Protein AF-A0A9C7UK16-F1 (afdb_monomer)

Radius of gyration: 17.43 Å; Cα contacts (8 Å, |Δi|>4): 175; chains: 1; bounding box: 33×44×42 Å

pLDDT: mean 80.02, std 16.11, range [35.72, 97.06]

Nearest PDB structures (foldseek):
  4hr7-assembly1_A  TM=9.871E-01  e=4.084E-11  Escherichia coli K-12
  4hr7-assembly1_C  TM=9.875E-01  e=5.172E-11  Escherichia coli K-12
  4hr7-assembly1_F  TM=9.877E-01  e=6.550E-11  Escherichia coli K-12
  3jzf-assembly1_A  TM=9.836E-01  e=5.821E-11  Escherichia coli K-12
  2gps-assembly2_B  TM=9.879E-01  e=9.902E-11  Escherichia coli

Solvent-accessible surface area (backbone atoms only — not comparable to full-atom values): 6518 Å² total; per-residue (Å²): 131,84,84,82,76,76,93,69,57,79,91,71,67,74,90,76,58,29,76,46,78,43,81,42,60,41,45,41,93,86,77,68,44,75,53,62,44,41,27,64,40,63,44,83,53,73,61,93,50,44,45,70,53,61,90,67,49,62,66,40,62,50,61,85,87,57,78,44,70,50,30,37,46,34,21,42,29,79,40,61,67,55,14,49,54,49,40,61,64,40,47,73,52,42,48,64,41,52,86,59,100,69,74,81,68,129

Mean predicted aligned error: 8.2 Å

Structure (mmCIF, N/CA/C/O backbone):
data_AF-A0A9C7UK16-F1
#
_entry.id   AF-A0A9C7UK16-F1
#
loop_
_atom_site.group_PDB
_atom_site.id
_atom_site.type_symbol
_atom_site.label_atom_id
_atom_site.label_alt_id
_atom_site.label_comp_id
_atom_site.label_asym_id
_atom_site.label_entity_id
_atom_site.label_seq_id
_atom_site.pdbx_PDB_ins_code
_atom_site.Cartn_x
_atom_site.Cartn_y
_atom_site.Cartn_z
_atom_site.occupancy
_atom_site.B_iso_or_equiv
_atom_site.auth_seq_id
_atom_site.auth_comp_id
_atom_site.auth_asym_id
_atom_site.auth_atom_id
_atom_site.pdbx_PDB_model_num
ATOM 1 N N . MET A 1 1 ? -8.246 -33.797 -13.559 1.00 61.44 1 MET A N 1
ATOM 2 C CA . MET A 1 1 ? -8.206 -32.425 -14.110 1.00 61.44 1 MET A CA 1
ATOM 3 C C . MET A 1 1 ? -6.826 -32.214 -14.715 1.00 61.44 1 MET A C 1
ATOM 5 O O . MET A 1 1 ? -5.873 -32.607 -14.050 1.00 61.44 1 MET A O 1
ATOM 9 N N . PRO A 1 2 ? -6.684 -31.707 -15.951 1.00 72.44 2 PRO A N 1
ATOM 10 C CA . PRO A 1 2 ? -5.363 -31.435 -16.512 1.00 72.44 2 PRO A CA 1
ATOM 11 C C . PRO A 1 2 ? -4.707 -30.271 -15.756 1.00 72.44 2 PRO A C 1
ATOM 13 O O . PRO A 1 2 ? -5.386 -29.316 -15.376 1.00 72.44 2 PRO A O 1
ATOM 16 N N . ALA A 1 3 ? -3.402 -30.368 -15.507 1.00 76.12 3 ALA A N 1
ATOM 17 C CA . ALA A 1 3 ? -2.640 -29.284 -14.902 1.00 76.12 3 ALA A CA 1
ATOM 18 C C . ALA A 1 3 ? -2.559 -28.107 -15.883 1.00 76.12 3 ALA A C 1
ATOM 20 O O . ALA A 1 3 ? -2.213 -28.287 -17.051 1.00 76.12 3 ALA A O 1
ATOM 21 N N . VAL A 1 4 ? -2.888 -26.906 -15.411 1.00 86.75 4 VAL A N 1
ATOM 22 C CA . VAL A 1 4 ? -2.738 -25.679 -16.198 1.00 86.75 4 VAL A CA 1
ATOM 23 C C . VAL A 1 4 ? -1.262 -25.291 -16.182 1.00 86.75 4 VAL A C 1
ATOM 25 O O . VAL A 1 4 ? -0.688 -25.081 -15.114 1.00 86.75 4 VAL A O 1
ATOM 28 N N . ALA A 1 5 ? -0.640 -25.233 -17.359 1.00 89.06 5 ALA A N 1
ATOM 29 C CA . ALA A 1 5 ? 0.743 -24.792 -17.496 1.00 89.06 5 ALA A CA 1
ATOM 30 C C . ALA A 1 5 ? 0.868 -23.280 -17.230 1.00 89.06 5 ALA A C 1
ATOM 32 O O . ALA A 1 5 ? -0.057 -22.514 -17.509 1.00 89.06 5 ALA A O 1
ATOM 33 N N . LEU A 1 6 ? 2.021 -22.848 -16.711 1.00 92.19 6 LEU A N 1
ATOM 34 C CA . LEU A 1 6 ? 2.336 -21.425 -16.568 1.00 92.19 6 LEU A CA 1
ATOM 35 C C . LEU A 1 6 ? 2.408 -20.761 -17.949 1.00 92.19 6 LEU A C 1
ATOM 37 O O . LEU A 1 6 ? 2.967 -21.326 -18.887 1.00 92.19 6 LEU A O 1
ATOM 41 N N . SER A 1 7 ? 1.854 -19.554 -18.066 1.00 93.38 7 SER A N 1
ATOM 42 C CA . SER A 1 7 ? 1.780 -18.811 -19.331 1.00 93.38 7 SER A CA 1
ATOM 43 C C . SER A 1 7 ? 3.096 -18.155 -19.757 1.00 93.38 7 SER A C 1
ATOM 45 O O . SER A 1 7 ? 3.186 -17.670 -20.881 1.00 93.38 7 SER A O 1
ATOM 47 N N . ILE A 1 8 ? 4.097 -18.124 -18.876 1.00 94.69 8 ILE A N 1
ATOM 48 C CA . ILE A 1 8 ? 5.400 -17.489 -19.098 1.00 94.69 8 ILE A CA 1
ATOM 49 C C . ILE A 1 8 ? 6.521 -18.428 -18.664 1.00 94.69 8 ILE A C 1
ATOM 51 O O . ILE A 1 8 ? 6.355 -19.215 -17.726 1.00 94.69 8 ILE A O 1
ATOM 55 N N . LYS A 1 9 ? 7.673 -18.333 -19.326 1.00 95.25 9 LYS A N 1
ATOM 56 C CA . LYS A 1 9 ? 8.894 -19.028 -18.918 1.00 95.25 9 LYS A CA 1
ATOM 57 C C . LYS A 1 9 ? 9.724 -18.142 -17.997 1.00 95.25 9 LYS A C 1
ATOM 59 O O . LYS A 1 9 ? 9.551 -16.929 -17.942 1.00 95.25 9 LYS A O 1
ATOM 64 N N . GLN A 1 10 ? 10.682 -18.750 -17.300 1.00 94.88 10 GLN A N 1
ATOM 65 C CA . GLN A 1 10 ? 11.584 -18.016 -16.410 1.00 94.88 10 GLN A CA 1
ATOM 66 C C . GLN A 1 10 ? 12.407 -16.946 -17.152 1.00 94.88 10 GLN A C 1
ATOM 68 O O . GLN A 1 10 ? 12.650 -15.878 -16.599 1.00 94.88 10 GLN A O 1
ATOM 73 N N . GLU A 1 11 ? 12.803 -17.214 -18.400 1.00 95.69 11 GLU A N 1
ATOM 74 C CA . GLU A 1 11 ? 13.534 -16.276 -19.269 1.00 95.69 11 GLU A CA 1
ATOM 75 C C . GLU A 1 11 ? 12.717 -15.029 -19.656 1.00 95.69 11 GLU A C 1
ATOM 77 O O . GLU A 1 11 ? 13.299 -13.983 -19.934 1.00 95.69 11 GLU A O 1
ATOM 82 N N . ASP A 1 12 ? 11.383 -15.106 -19.589 1.00 95.38 12 ASP A N 1
ATOM 83 C CA . ASP A 1 12 ? 10.483 -13.980 -19.868 1.00 95.38 12 ASP A CA 1
ATOM 84 C C . ASP A 1 12 ? 10.325 -13.040 -18.654 1.00 95.38 12 ASP A C 1
ATOM 86 O O . ASP A 1 12 ? 9.791 -11.932 -18.770 1.00 95.38 12 ASP A O 1
ATOM 90 N N . VAL A 1 13 ? 10.770 -13.463 -17.462 1.00 94.75 13 VAL A N 1
ATOM 91 C CA . VAL A 1 13 ? 10.613 -12.696 -16.219 1.00 94.75 13 VAL A CA 1
ATOM 92 C C . VAL A 1 13 ? 11.661 -11.585 -16.148 1.00 94.75 13 VAL A C 1
ATOM 94 O O . VAL A 1 13 ? 12.780 -11.775 -15.675 1.00 94.75 13 VAL A O 1
ATOM 97 N N . SER A 1 14 ? 11.274 -10.380 -16.567 1.00 94.94 14 SER A N 1
ATOM 98 C CA . SER A 1 14 ? 12.096 -9.175 -16.415 1.00 94.94 14 SER A CA 1
ATOM 99 C C . SER A 1 14 ? 11.706 -8.375 -15.166 1.00 94.94 14 SER A C 1
ATOM 101 O O . SER A 1 14 ? 10.568 -7.910 -15.064 1.00 94.94 14 SER A O 1
ATOM 103 N N . LEU A 1 15 ? 12.652 -8.141 -14.253 1.00 94.06 15 LEU A N 1
ATOM 104 C CA . LEU A 1 15 ? 12.472 -7.210 -13.134 1.00 94.06 15 LEU A CA 1
ATOM 105 C C . LEU A 1 15 ? 12.738 -5.779 -13.616 1.00 94.06 15 LEU A C 1
ATOM 107 O O . LEU A 1 15 ? 13.827 -5.480 -14.103 1.00 94.06 15 LEU A O 1
ATOM 111 N N . LYS A 1 16 ? 11.744 -4.894 -13.501 1.00 95.00 16 LYS A N 1
ATOM 112 C CA . LYS A 1 16 ? 11.841 -3.492 -13.934 1.00 95.00 16 LYS A CA 1
ATOM 113 C C . LYS A 1 16 ? 11.493 -2.561 -12.782 1.00 95.00 16 LYS A C 1
ATOM 115 O O . LYS A 1 16 ? 10.463 -2.755 -12.143 1.00 95.00 16 LYS A O 1
ATOM 120 N N . GLY A 1 17 ? 12.319 -1.538 -12.572 1.00 95.50 17 GLY A N 1
ATOM 121 C CA . GLY A 1 17 ? 12.118 -0.520 -11.542 1.00 95.50 17 GLY A CA 1
ATOM 122 C C . GLY A 1 17 ? 12.194 -1.059 -10.112 1.00 95.50 17 GLY A C 1
ATOM 123 O O . GLY A 1 17 ? 12.779 -2.107 -9.841 1.00 95.50 17 GLY A O 1
ATOM 124 N N . HIS A 1 18 ? 11.598 -0.314 -9.185 1.00 97.06 18 HIS A N 1
ATOM 125 C CA . HIS A 1 18 ? 11.590 -0.587 -7.755 1.00 97.06 18 HIS A CA 1
ATOM 126 C C . HIS A 1 18 ? 10.199 -0.366 -7.170 1.00 97.06 18 HIS A C 1
ATOM 128 O O . HIS A 1 18 ? 9.539 0.637 -7.454 1.00 97.06 18 HIS A O 1
ATOM 134 N N . SER A 1 19 ? 9.790 -1.291 -6.303 1.00 96.50 19 SER A N 1
ATOM 135 C CA . SER A 1 19 ? 8.531 -1.234 -5.566 1.00 96.50 19 SER A CA 1
ATOM 136 C C . SER A 1 19 ? 8.791 -1.211 -4.064 1.00 96.50 19 SER A C 1
ATOM 138 O O . SER A 1 19 ? 9.687 -1.902 -3.582 1.00 96.50 19 SER A O 1
ATOM 140 N N . ILE A 1 20 ? 8.003 -0.434 -3.324 1.00 95.12 20 ILE A N 1
ATOM 141 C CA . ILE A 1 20 ? 8.044 -0.360 -1.859 1.00 95.12 20 ILE A CA 1
ATOM 142 C C . ILE A 1 20 ? 6.630 -0.552 -1.340 1.00 95.12 20 ILE A C 1
ATOM 144 O O . ILE A 1 20 ? 5.708 0.084 -1.839 1.00 95.12 20 ILE A O 1
ATOM 148 N N . GLU A 1 21 ? 6.469 -1.416 -0.342 1.00 95.19 21 GLU A N 1
ATOM 149 C CA . GLU A 1 21 ? 5.198 -1.657 0.334 1.00 95.19 21 GLU A CA 1
ATOM 150 C C . GLU A 1 21 ? 5.301 -1.229 1.800 1.00 95.19 21 GLU A C 1
ATOM 152 O O . GLU A 1 21 ? 6.246 -1.595 2.500 1.00 95.19 21 GLU A O 1
ATOM 157 N N . CYS A 1 22 ? 4.307 -0.475 2.262 1.00 90.50 22 CYS A N 1
ATOM 158 C CA . CYS A 1 22 ? 4.098 -0.150 3.664 1.00 90.50 22 CYS A CA 1
ATOM 159 C C . CYS A 1 22 ? 2.764 -0.745 4.124 1.00 90.50 22 CYS A C 1
ATOM 161 O O . CYS A 1 22 ? 1.714 -0.472 3.532 1.00 90.50 22 CYS A O 1
ATOM 163 N N . ARG A 1 23 ? 2.810 -1.548 5.193 1.00 90.81 23 ARG A N 1
ATOM 164 C CA . ARG A 1 23 ? 1.620 -2.043 5.892 1.00 90.81 23 ARG A CA 1
ATOM 165 C C . ARG A 1 23 ? 1.065 -0.918 6.750 1.00 90.81 23 ARG A C 1
ATOM 167 O O . ARG A 1 23 ? 1.774 -0.367 7.586 1.00 90.81 23 ARG A O 1
ATOM 174 N N . ILE A 1 24 ? -0.189 -0.576 6.511 1.00 85.50 24 ILE A N 1
ATOM 175 C CA . ILE A 1 24 ? -0.938 0.347 7.349 1.00 85.50 24 ILE A CA 1
ATOM 176 C C . ILE A 1 24 ? -1.706 -0.539 8.329 1.00 85.50 24 ILE A C 1
ATOM 178 O O . ILE A 1 24 ? -2.489 -1.384 7.890 1.00 85.50 24 ILE A O 1
ATOM 182 N N . ASN A 1 25 ? -1.452 -0.372 9.627 1.00 83.06 25 ASN A N 1
ATOM 183 C CA . ASN A 1 25 ? -2.044 -1.172 10.699 1.00 83.06 25 ASN A CA 1
ATOM 184 C C . ASN A 1 25 ? -2.902 -0.302 11.633 1.00 83.06 25 ASN A C 1
ATOM 186 O O . ASN A 1 25 ? -2.586 0.861 11.886 1.00 83.06 25 ASN A O 1
ATOM 190 N N . ALA A 1 26 ? -3.967 -0.886 12.177 1.00 80.19 26 ALA A N 1
ATOM 191 C CA . ALA A 1 26 ? -4.814 -0.335 13.229 1.00 80.19 26 ALA A CA 1
ATOM 192 C C . ALA A 1 26 ? -4.180 -0.550 14.613 1.00 80.19 26 ALA A C 1
ATOM 194 O O . ALA A 1 26 ? -4.731 -1.254 15.458 1.00 80.19 26 ALA A O 1
ATOM 195 N N . GLU A 1 27 ? -2.993 0.005 14.830 1.00 79.69 27 GLU A N 1
ATOM 196 C CA . GLU A 1 27 ? -2.202 -0.183 16.051 1.00 79.69 27 GLU A CA 1
ATOM 197 C C . GLU A 1 27 ? -1.823 1.161 16.670 1.00 79.69 27 GLU A C 1
ATOM 199 O O . GLU A 1 27 ? -1.728 2.180 15.983 1.00 79.69 27 GLU A O 1
ATOM 204 N N . ASP A 1 28 ? -1.577 1.164 17.979 1.00 75.31 28 ASP A N 1
ATOM 205 C CA . ASP A 1 28 ? -0.890 2.283 18.618 1.00 75.31 28 ASP A CA 1
ATOM 206 C C . ASP A 1 28 ? 0.590 2.287 18.175 1.00 75.31 28 ASP A C 1
ATOM 208 O O . ASP A 1 28 ? 1.287 1.292 18.374 1.00 75.31 28 ASP A O 1
ATOM 212 N N . PRO A 1 29 ? 1.121 3.384 17.605 1.00 73.38 29 PRO A N 1
ATOM 213 C CA . PRO A 1 29 ? 2.479 3.411 17.054 1.00 73.38 29 PRO A CA 1
ATOM 214 C C . PRO A 1 29 ? 3.596 3.336 18.111 1.00 73.38 29 PRO A C 1
ATOM 216 O O . PRO A 1 29 ? 4.765 3.201 17.755 1.00 73.38 29 PRO A O 1
ATOM 219 N N . ARG A 1 30 ? 3.277 3.481 19.403 1.00 76.50 30 ARG A N 1
ATOM 220 C CA . ARG A 1 30 ? 4.239 3.419 20.514 1.00 76.50 30 ARG A CA 1
ATOM 221 C C . ARG A 1 30 ? 4.231 2.056 21.191 1.00 76.50 30 ARG A C 1
ATOM 223 O O . ARG A 1 30 ? 5.293 1.574 21.572 1.00 76.50 30 ARG A O 1
ATOM 230 N N . THR A 1 31 ? 3.051 1.467 21.380 1.00 79.50 31 THR A N 1
ATOM 231 C CA . THR A 1 31 ? 2.897 0.184 22.089 1.00 79.50 31 THR A CA 1
ATOM 232 C C . THR A 1 31 ? 2.694 -1.003 21.153 1.00 79.50 31 THR A C 1
ATOM 234 O O . THR A 1 31 ? 2.812 -2.140 21.602 1.00 79.50 31 THR A O 1
ATOM 237 N N . PHE A 1 32 ? 2.395 -0.750 19.874 1.00 71.31 32 PHE A N 1
ATOM 238 C CA . PHE A 1 32 ? 2.034 -1.740 18.852 1.00 71.31 32 PHE A CA 1
ATOM 239 C C . PHE A 1 32 ? 0.843 -2.624 19.244 1.00 71.31 32 PHE A C 1
ATOM 241 O O . PHE A 1 32 ? 0.631 -3.697 18.685 1.00 71.31 32 PHE A O 1
ATOM 248 N N . MET A 1 33 ? 0.043 -2.177 20.214 1.00 76.12 33 MET A N 1
ATOM 249 C CA . MET A 1 33 ? -1.181 -2.867 20.587 1.00 76.12 33 MET A CA 1
ATOM 250 C C . MET A 1 33 ? -2.265 -2.618 19.533 1.00 76.12 33 MET A C 1
ATOM 252 O O . MET A 1 33 ? -2.429 -1.469 19.104 1.00 76.12 33 MET A O 1
ATOM 256 N N . PRO A 1 34 ? -3.050 -3.646 19.160 1.00 67.25 34 PRO A N 1
ATOM 257 C CA . PRO A 1 34 ? -4.222 -3.460 18.320 1.00 67.25 34 PRO A CA 1
ATOM 258 C C . PRO A 1 34 ? -5.178 -2.441 18.941 1.00 67.25 34 PRO A C 1
ATOM 260 O O . PRO A 1 34 ? -5.522 -2.528 20.121 1.00 67.25 34 PRO A O 1
ATOM 263 N N . SER A 1 35 ? -5.624 -1.492 18.128 1.00 69.19 35 SER A N 1
ATOM 264 C CA . SER A 1 35 ? -6.592 -0.462 18.493 1.0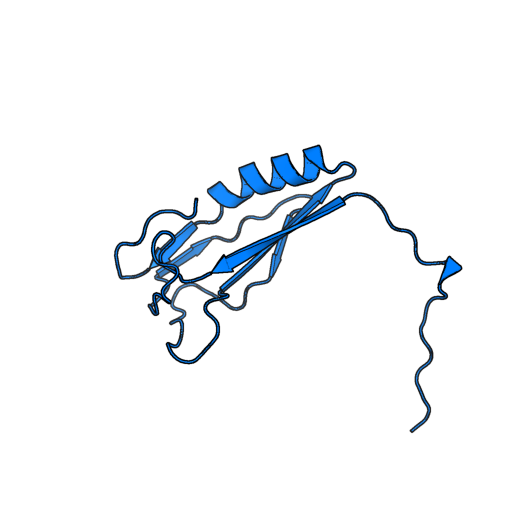0 69.19 35 SER A CA 1
ATOM 265 C C . SER A 1 35 ? -7.876 -0.693 17.687 1.00 69.19 35 SER A C 1
ATOM 267 O O . SER A 1 35 ? -8.098 -0.042 16.661 1.00 69.19 35 SER A O 1
ATOM 269 N N . PRO A 1 36 ? -8.707 -1.683 18.080 1.00 65.56 36 PRO A N 1
ATOM 270 C CA . PRO A 1 36 ? -9.960 -1.957 17.392 1.00 65.56 36 PRO A CA 1
ATOM 271 C C . PRO A 1 36 ? -10.898 -0.755 17.532 1.00 65.56 36 PRO A C 1
ATOM 273 O O . PRO A 1 36 ? -11.055 -0.175 18.607 1.00 65.56 36 PRO A O 1
ATOM 276 N N . GLY A 1 37 ? -11.542 -0.376 16.435 1.00 73.12 37 GLY A N 1
ATOM 277 C CA . GLY A 1 37 ? -12.403 0.797 16.410 1.00 73.12 37 GLY A CA 1
ATOM 278 C C . GLY A 1 37 ? -13.088 0.999 15.068 1.00 73.12 37 GLY A C 1
ATOM 279 O O . GLY A 1 37 ? -12.788 0.325 14.080 1.00 73.12 37 GLY A O 1
ATOM 280 N N . THR A 1 38 ? -14.031 1.939 15.043 1.00 77.62 38 THR A N 1
ATOM 281 C CA . THR A 1 38 ? -14.726 2.328 13.814 1.00 77.62 38 THR A CA 1
ATOM 282 C C . THR A 1 38 ? -13.966 3.436 13.109 1.00 77.62 38 THR A C 1
ATOM 284 O O . THR A 1 38 ? -13.661 4.482 13.690 1.00 77.62 38 THR A O 1
ATOM 287 N N . ILE A 1 39 ? -13.714 3.213 11.828 1.00 79.00 39 ILE A N 1
ATOM 288 C CA . ILE A 1 39 ? -13.040 4.140 10.931 1.00 79.00 39 ILE A CA 1
ATOM 289 C C . ILE A 1 39 ? -14.098 5.090 10.403 1.00 79.00 39 ILE A C 1
ATOM 291 O O . ILE A 1 39 ? -14.957 4.703 9.621 1.00 79.00 39 ILE A O 1
ATOM 295 N N . LYS A 1 40 ? -14.084 6.341 10.847 1.00 73.94 40 LYS A N 1
ATOM 296 C CA . LYS A 1 40 ? -15.083 7.347 10.471 1.00 73.94 40 LYS A CA 1
ATOM 297 C C . LYS A 1 40 ? -14.872 7.852 9.054 1.00 73.94 40 LYS A C 1
ATOM 299 O O . LYS A 1 40 ? -15.824 8.001 8.296 1.00 73.94 40 LYS A O 1
ATOM 304 N N . THR A 1 41 ? -13.620 8.115 8.705 1.00 73.31 41 THR A N 1
ATOM 305 C CA . THR A 1 41 ? -13.231 8.579 7.377 1.00 73.31 41 THR A CA 1
ATOM 306 C C . THR A 1 41 ? -12.023 7.805 6.900 1.00 73.31 41 THR A C 1
ATOM 308 O O . THR A 1 41 ? -11.098 7.565 7.671 1.00 73.31 41 THR A O 1
ATOM 311 N N . PHE A 1 42 ? -12.039 7.432 5.626 1.00 77.56 42 PHE A N 1
ATOM 312 C CA . PHE A 1 42 ? -10.930 6.796 4.936 1.00 77.56 42 PHE A CA 1
ATOM 313 C C . PHE A 1 42 ? -10.677 7.537 3.623 1.00 77.56 42 PHE A C 1
ATOM 315 O O . PHE A 1 42 ? -11.577 7.640 2.788 1.00 77.56 42 PHE A O 1
ATOM 322 N N . HIS A 1 43 ? -9.465 8.065 3.447 1.00 81.25 43 HIS A N 1
ATOM 323 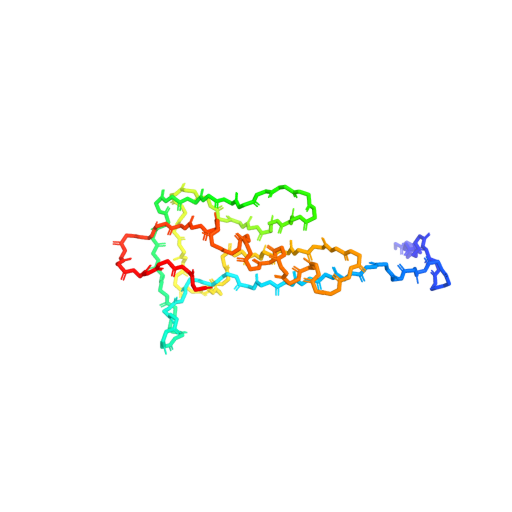C CA . HIS A 1 43 ? -9.057 8.704 2.201 1.00 81.25 43 HIS A CA 1
ATOM 324 C C . HIS A 1 43 ? -7.782 8.046 1.668 1.00 81.25 43 HIS A C 1
ATOM 326 O O . HIS A 1 43 ? -6.669 8.341 2.109 1.00 81.25 43 HIS A O 1
ATOM 332 N N . ALA A 1 44 ? -7.956 7.142 0.703 1.00 81.50 44 ALA A N 1
ATOM 333 C CA . ALA A 1 44 ? -6.844 6.478 0.044 1.00 81.50 44 ALA A CA 1
ATOM 334 C C . ALA A 1 44 ? -6.095 7.458 -0.879 1.00 81.50 44 ALA A C 1
ATOM 336 O O . ALA A 1 44 ? -6.715 8.149 -1.693 1.00 81.50 44 ALA A O 1
ATOM 337 N N . PRO A 1 45 ? -4.758 7.512 -0.824 1.00 82.62 45 PRO A N 1
ATOM 338 C CA . PRO A 1 45 ? -3.993 8.249 -1.808 1.00 82.62 45 PRO A CA 1
ATOM 339 C C . PRO A 1 45 ? -3.982 7.548 -3.176 1.00 82.62 45 PRO A C 1
ATOM 341 O O . PRO A 1 45 ? -3.786 6.343 -3.265 1.00 82.62 45 PR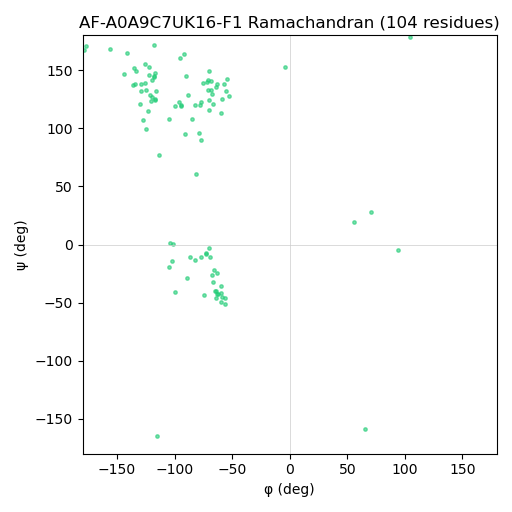O A O 1
ATOM 344 N N . GLY A 1 46 ? -4.088 8.318 -4.262 1.00 84.12 46 GLY A N 1
ATOM 345 C CA . GLY A 1 46 ? -3.991 7.804 -5.642 1.00 84.12 46 GLY A CA 1
ATOM 346 C C . GLY A 1 46 ? -2.792 8.330 -6.442 1.00 84.12 46 GLY A C 1
ATOM 347 O O . GLY A 1 46 ? -1.880 8.946 -5.900 1.00 84.12 46 GLY A O 1
ATOM 348 N N . GLY A 1 47 ? -2.800 8.176 -7.762 1.00 87.75 47 GLY A N 1
ATOM 349 C CA . GLY A 1 47 ? -1.824 8.811 -8.659 1.00 87.75 47 GLY A CA 1
ATOM 350 C C . GLY A 1 47 ? -0.741 7.877 -9.201 1.00 87.75 47 GLY A C 1
ATOM 351 O O . GLY A 1 47 ? -0.710 6.682 -8.926 1.00 87.75 47 GLY A O 1
ATOM 352 N N . HIS A 1 48 ? 0.134 8.428 -10.044 1.00 90.00 48 HIS A N 1
ATOM 353 C CA . HIS A 1 48 ? 1.022 7.628 -10.884 1.00 90.00 48 HIS A CA 1
ATOM 354 C C . HIS A 1 48 ? 2.077 6.837 -10.085 1.00 90.00 48 HIS A C 1
ATOM 356 O O . HIS A 1 48 ? 2.940 7.404 -9.404 1.00 90.00 48 HIS A O 1
ATOM 362 N N . GLY A 1 49 ? 2.050 5.510 -10.231 1.00 90.31 49 GLY A N 1
ATOM 363 C CA . GLY A 1 49 ? 2.927 4.599 -9.494 1.00 90.31 49 GLY A CA 1
ATOM 364 C C . GLY A 1 49 ? 2.577 4.497 -8.008 1.00 90.31 49 GLY A C 1
ATOM 365 O O . GLY A 1 49 ? 3.474 4.275 -7.200 1.00 90.31 49 GLY A O 1
ATOM 366 N N . VAL A 1 50 ? 1.308 4.706 -7.645 1.00 92.94 50 VAL A N 1
ATOM 367 C CA . VAL A 1 50 ? 0.763 4.468 -6.303 1.00 92.94 50 VAL A CA 1
ATOM 368 C C . VAL A 1 50 ? -0.371 3.457 -6.424 1.00 92.94 50 VAL A C 1
ATOM 370 O O . VAL A 1 50 ? -1.288 3.642 -7.223 1.00 92.94 50 VAL A O 1
ATOM 373 N N . ARG A 1 51 ? -0.316 2.404 -5.615 1.00 94.50 51 ARG A N 1
ATOM 374 C CA . ARG A 1 51 ? -1.354 1.387 -5.480 1.00 94.50 51 ARG A CA 1
ATOM 375 C C . ARG A 1 51 ? -1.746 1.265 -4.015 1.00 94.50 51 ARG A C 1
ATOM 377 O O . ARG A 1 51 ? -0.900 1.286 -3.125 1.00 94.50 51 ARG A O 1
ATOM 384 N N . VAL A 1 52 ? -3.044 1.132 -3.793 1.00 90.94 52 VAL A N 1
ATOM 385 C CA . VAL A 1 52 ? -3.650 0.974 -2.478 1.00 90.94 52 VAL A CA 1
ATOM 386 C C . VAL A 1 52 ? -4.446 -0.315 -2.497 1.00 90.94 52 VAL A C 1
ATOM 388 O O . VAL A 1 52 ? -5.421 -0.424 -3.233 1.00 90.94 52 VAL A O 1
ATOM 391 N N . ASP A 1 53 ? -4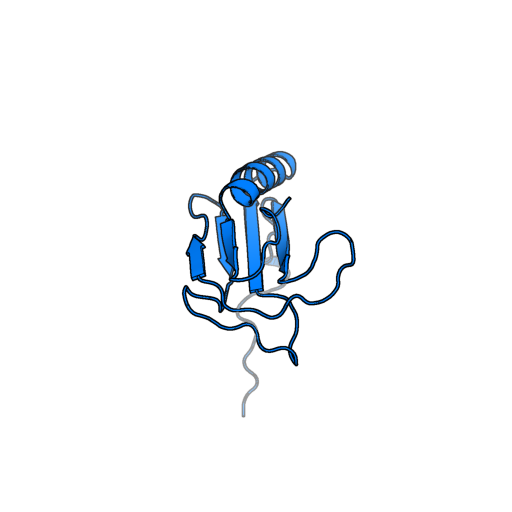.023 -1.277 -1.686 1.00 90.06 53 ASP A N 1
ATOM 392 C CA . ASP A 1 53 ? -4.787 -2.493 -1.430 1.00 90.06 53 ASP A CA 1
ATOM 393 C C . ASP A 1 53 ? -5.399 -2.363 -0.035 1.00 90.06 53 ASP A C 1
ATOM 395 O O . ASP A 1 53 ? -4.686 -2.426 0.964 1.00 90.06 53 ASP A O 1
ATOM 399 N N . SER A 1 54 ? -6.708 -2.167 0.060 1.00 85.81 54 SER A N 1
ATOM 400 C CA . SER A 1 54 ? -7.404 -2.079 1.343 1.00 85.81 54 SER A CA 1
ATOM 401 C C . SER A 1 54 ? -8.782 -2.722 1.236 1.00 85.81 54 SER A C 1
ATOM 403 O O . SER A 1 54 ? -9.410 -2.681 0.180 1.00 85.81 54 SER A O 1
ATOM 405 N N . HIS A 1 55 ? -9.234 -3.329 2.331 1.00 84.00 55 HIS A N 1
ATOM 406 C CA . HIS A 1 55 ? -10.598 -3.843 2.491 1.00 84.00 55 HIS A CA 1
ATOM 407 C C . HIS A 1 55 ? -11.474 -2.893 3.326 1.00 84.00 55 HIS A C 1
ATOM 409 O O . HIS A 1 55 ? -12.635 -3.184 3.603 1.00 84.00 55 HIS A O 1
ATOM 415 N N . VAL A 1 56 ? -10.897 -1.770 3.755 1.00 82.44 56 VAL A N 1
ATOM 416 C CA . VAL A 1 56 ? -11.506 -0.797 4.651 1.00 82.44 56 VAL A CA 1
ATOM 417 C C . VAL A 1 56 ? -12.256 0.267 3.859 1.00 82.44 56 VAL A C 1
ATOM 419 O O . VAL A 1 56 ? -11.823 0.715 2.800 1.00 82.44 56 VAL A O 1
ATOM 422 N N . TYR A 1 57 ? -13.362 0.729 4.430 1.00 78.44 57 TYR A N 1
ATOM 423 C CA . TYR A 1 57 ? -14.151 1.852 3.940 1.00 78.44 57 TYR A CA 1
ATOM 424 C C . TYR A 1 57 ? -14.655 2.696 5.119 1.00 78.44 57 TYR A C 1
ATOM 426 O O . TYR A 1 57 ? -14.617 2.264 6.272 1.00 78.44 57 TYR A O 1
ATOM 434 N N . SER A 1 58 ? -15.115 3.919 4.850 1.00 80.75 58 SER A N 1
ATOM 435 C CA . SER A 1 58 ? -15.707 4.781 5.882 1.00 80.75 58 SER A CA 1
ATOM 436 C C . SER A 1 58 ? -16.914 4.090 6.529 1.00 80.75 58 SER A C 1
ATOM 438 O O . SER A 1 58 ? -17.841 3.677 5.840 1.00 80.75 58 SER A O 1
ATOM 440 N N . GLY A 1 59 ? -16.900 3.969 7.852 1.00 78.50 59 GLY A N 1
ATOM 441 C CA . GLY A 1 59 ? -17.873 3.221 8.645 1.00 78.50 59 GLY A CA 1
ATOM 442 C C . GLY A 1 59 ? -17.462 1.780 8.967 1.00 78.50 59 GLY A C 1
ATOM 443 O O . GLY A 1 59 ? -18.169 1.126 9.728 1.00 78.50 59 GLY A O 1
ATOM 444 N N . TYR A 1 60 ? -16.338 1.278 8.442 1.00 80.75 60 TYR A N 1
ATOM 445 C CA . TYR A 1 60 ? -15.843 -0.061 8.770 1.00 80.75 60 TYR A CA 1
ATOM 446 C C . TYR A 1 60 ? -15.360 -0.136 10.224 1.00 80.75 60 TYR A C 1
ATOM 448 O O . TYR A 1 60 ? -14.606 0.724 10.691 1.00 80.75 60 TYR A O 1
ATOM 456 N N . THR A 1 61 ? -15.778 -1.182 10.933 1.00 80.44 61 THR A N 1
ATOM 457 C CA . THR A 1 61 ? -15.316 -1.489 12.289 1.00 80.44 61 THR A CA 1
ATOM 458 C C . THR A 1 61 ? -14.260 -2.575 12.217 1.00 80.44 61 THR A C 1
ATOM 460 O O . THR A 1 61 ? -14.550 -3.684 11.774 1.00 80.44 61 THR A O 1
ATOM 463 N N . VAL A 1 62 ? -13.048 -2.262 12.676 1.00 79.50 62 VAL A N 1
ATOM 464 C CA . VAL A 1 62 ? -11.960 -3.239 12.758 1.00 79.50 62 VAL A CA 1
ATOM 465 C C . VAL A 1 62 ? -12.291 -4.240 13.870 1.00 79.50 62 VAL A C 1
ATOM 467 O O . VAL A 1 62 ? -12.386 -3.836 15.034 1.00 79.50 62 VAL A O 1
ATOM 470 N N . PRO A 1 63 ? -12.500 -5.528 13.549 1.00 76.44 63 PRO A N 1
ATOM 471 C CA . PRO A 1 63 ? -12.831 -6.527 14.553 1.00 76.44 63 PRO A CA 1
ATOM 472 C C . PRO A 1 63 ? -11.612 -6.834 15.445 1.00 76.44 63 PRO A C 1
ATOM 474 O O . PRO A 1 63 ? -10.498 -6.946 14.939 1.00 76.44 63 PRO A O 1
ATOM 477 N N . PRO A 1 64 ? -11.800 -7.049 16.760 1.00 74.44 64 PRO A N 1
ATOM 478 C CA . PRO A 1 64 ? -10.698 -7.248 17.709 1.00 74.44 64 PRO A CA 1
ATOM 479 C C . PRO A 1 64 ? -10.001 -8.615 17.590 1.00 74.44 64 PRO A C 1
ATOM 481 O O . PRO A 1 64 ? -9.009 -8.858 18.267 1.00 74.44 64 PRO A O 1
ATOM 484 N N . HIS A 1 65 ? -10.538 -9.525 16.774 1.00 76.56 65 HIS A N 1
ATOM 485 C CA . HIS A 1 65 ? -10.080 -10.914 16.665 1.00 76.56 65 HIS A CA 1
ATOM 486 C C . HIS A 1 65 ? -9.253 -11.203 15.402 1.00 76.56 65 HIS A C 1
ATOM 488 O O . HIS A 1 65 ? -8.861 -12.348 15.194 1.00 76.56 65 HIS A O 1
ATOM 494 N N . TYR A 1 66 ? -9.013 -10.201 14.552 1.00 74.56 66 TYR A N 1
ATOM 495 C CA . TYR A 1 66 ? -8.274 -10.351 13.294 1.00 74.56 66 TYR A CA 1
ATOM 496 C C . TYR A 1 66 ? -7.000 -9.499 13.287 1.00 74.56 66 TYR A C 1
ATOM 498 O O . TYR A 1 66 ? -6.775 -8.698 14.194 1.00 74.56 66 TYR A O 1
ATOM 506 N N . ASP A 1 67 ? -6.167 -9.700 12.260 1.00 76.25 67 ASP A N 1
ATOM 507 C CA . ASP A 1 67 ? -4.965 -8.896 12.022 1.00 76.25 67 ASP A C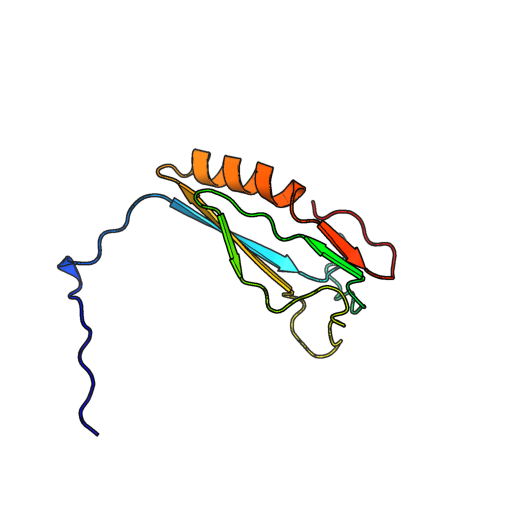A 1
ATOM 508 C C . ASP A 1 67 ? -5.318 -7.400 11.964 1.00 76.25 67 ASP A C 1
ATOM 510 O O . ASP A 1 67 ? -6.354 -7.003 11.424 1.00 76.25 67 ASP A O 1
ATOM 514 N N . SER A 1 68 ? -4.437 -6.571 12.516 1.00 78.31 68 SER A N 1
ATOM 515 C CA . SER A 1 68 ? -4.566 -5.116 12.532 1.00 78.31 68 SER A CA 1
ATOM 516 C C . SER A 1 68 ? -4.312 -4.501 11.152 1.00 78.31 68 SER A C 1
ATOM 518 O O . SER A 1 68 ? -4.533 -3.305 10.973 1.00 78.31 68 SER A O 1
ATOM 520 N N . LEU A 1 69 ? -3.853 -5.284 10.167 1.00 84.88 69 LEU A N 1
ATOM 521 C CA . LEU A 1 69 ? -3.626 -4.825 8.800 1.00 84.88 69 LEU A CA 1
ATOM 522 C C . LEU A 1 69 ? -4.919 -4.306 8.167 1.00 84.88 69 LEU A C 1
ATOM 524 O O . LEU A 1 69 ? -5.814 -5.065 7.817 1.00 84.88 69 LEU A O 1
ATOM 528 N N . ILE A 1 70 ? -4.963 -3.006 7.912 1.00 85.06 70 ILE A N 1
ATOM 529 C CA . ILE A 1 70 ? -6.111 -2.292 7.326 1.00 85.06 70 ILE A CA 1
ATOM 530 C C . ILE A 1 70 ? -5.879 -1.937 5.860 1.00 85.06 70 ILE A C 1
ATOM 532 O O . ILE A 1 70 ? -6.821 -1.692 5.103 1.00 85.06 70 ILE A O 1
ATOM 536 N N . GLY A 1 71 ? -4.623 -1.928 5.421 1.00 87.81 71 GLY A N 1
ATOM 537 C CA . GLY A 1 71 ? -4.283 -1.707 4.027 1.00 87.81 71 GLY A CA 1
ATOM 538 C C . GLY A 1 71 ? -2.790 -1.776 3.758 1.00 87.81 71 GLY A C 1
ATOM 539 O O . GLY A 1 71 ? -1.965 -1.758 4.667 1.00 87.81 71 GLY A O 1
ATOM 540 N N . LYS A 1 72 ? -2.446 -1.841 2.478 1.00 91.88 72 LYS A N 1
ATOM 541 C CA . LYS A 1 72 ? -1.078 -1.787 1.975 1.00 91.88 72 LYS A CA 1
ATOM 542 C C . LYS A 1 72 ? -0.966 -0.591 1.041 1.00 91.88 72 LYS A C 1
ATOM 544 O O . LYS A 1 72 ? -1.719 -0.487 0.068 1.00 91.88 72 LYS A O 1
ATOM 549 N N . LEU A 1 73 ? -0.030 0.301 1.339 1.00 91.25 73 LEU A N 1
ATOM 550 C CA . LEU A 1 73 ? 0.385 1.364 0.436 1.00 91.25 73 LEU A CA 1
ATOM 551 C C . LEU A 1 73 ? 1.594 0.867 -0.343 1.00 91.25 73 LEU A C 1
ATOM 553 O O . LEU A 1 73 ? 2.619 0.539 0.244 1.00 91.25 73 LEU A O 1
ATOM 557 N N . ILE A 1 74 ? 1.469 0.811 -1.662 1.00 95.31 74 ILE A N 1
ATOM 558 C CA . ILE A 1 74 ? 2.506 0.309 -2.555 1.00 95.31 74 ILE A CA 1
ATOM 559 C C . ILE A 1 74 ? 2.898 1.437 -3.505 1.00 95.31 74 ILE A C 1
ATOM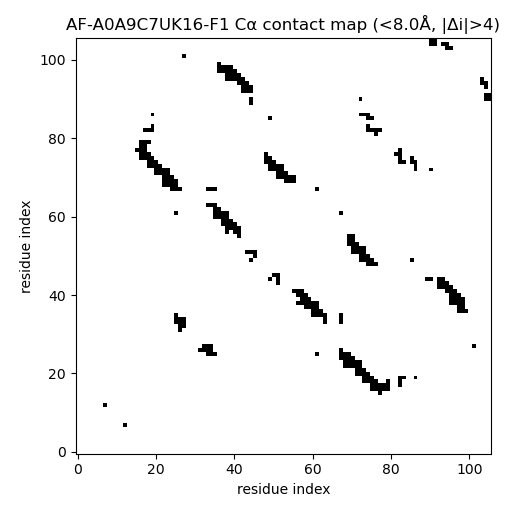 561 O O . ILE A 1 74 ? 2.042 2.025 -4.167 1.00 95.31 74 ILE A O 1
ATOM 565 N N . THR A 1 75 ? 4.188 1.749 -3.597 1.00 96.25 75 THR A N 1
ATOM 566 C CA . THR A 1 75 ? 4.711 2.717 -4.568 1.00 96.25 75 THR A CA 1
ATOM 567 C C . THR A 1 75 ? 5.688 2.070 -5.527 1.00 96.25 75 THR A C 1
ATOM 569 O O . THR A 1 75 ? 6.465 1.204 -5.143 1.00 96.25 75 THR A O 1
ATOM 572 N N . PHE A 1 76 ? 5.658 2.523 -6.778 1.00 96.88 76 PHE A N 1
ATOM 573 C CA . PHE A 1 76 ? 6.525 2.060 -7.853 1.00 96.88 76 PHE A CA 1
ATOM 574 C C . PHE A 1 76 ? 7.199 3.236 -8.567 1.00 96.88 76 PHE A C 1
ATOM 576 O O . PHE A 1 76 ? 6.569 4.269 -8.846 1.00 96.88 76 PHE A O 1
ATOM 583 N N . ALA A 1 77 ? 8.482 3.081 -8.883 1.00 96.38 77 ALA A N 1
ATOM 584 C CA . ALA A 1 77 ? 9.235 4.001 -9.729 1.00 96.38 77 ALA A CA 1
ATOM 585 C C . ALA A 1 77 ? 10.435 3.304 -10.381 1.00 96.38 77 ALA A C 1
ATOM 587 O O . ALA A 1 77 ? 10.829 2.222 -9.959 1.00 96.38 77 ALA A O 1
ATOM 588 N N . ASP A 1 78 ? 11.056 3.955 -11.363 1.00 96.69 78 ASP A N 1
ATOM 589 C CA . ASP A 1 78 ? 12.218 3.398 -12.068 1.00 96.69 78 ASP A CA 1
ATOM 590 C C . ASP A 1 78 ? 13.464 3.285 -11.179 1.00 96.69 78 ASP A C 1
ATOM 592 O O . ASP A 1 78 ? 14.299 2.416 -11.404 1.00 96.69 78 ASP A O 1
ATOM 596 N N . THR A 1 79 ? 13.572 4.119 -10.137 1.00 97.00 79 THR A N 1
ATOM 597 C CA . THR A 1 79 ? 14.649 4.066 -9.136 1.00 97.00 79 THR A CA 1
ATOM 598 C C . THR A 1 79 ? 14.098 3.890 -7.726 1.00 97.00 79 THR A C 1
ATOM 600 O O . THR A 1 79 ? 12.981 4.316 -7.403 1.00 97.00 79 THR A O 1
ATOM 603 N N . ARG A 1 80 ? 14.904 3.284 -6.851 1.00 95.38 80 ARG A N 1
ATOM 604 C CA . ARG A 1 80 ? 14.554 3.062 -5.444 1.00 95.38 80 ARG A CA 1
ATOM 605 C C . ARG A 1 80 ? 14.290 4.376 -4.711 1.00 95.38 80 ARG A C 1
ATOM 607 O O . ARG A 1 80 ? 13.328 4.481 -3.954 1.00 95.38 80 ARG A O 1
ATOM 614 N N . GLU A 1 81 ? 15.112 5.388 -4.959 1.00 96.19 81 GLU A N 1
ATOM 615 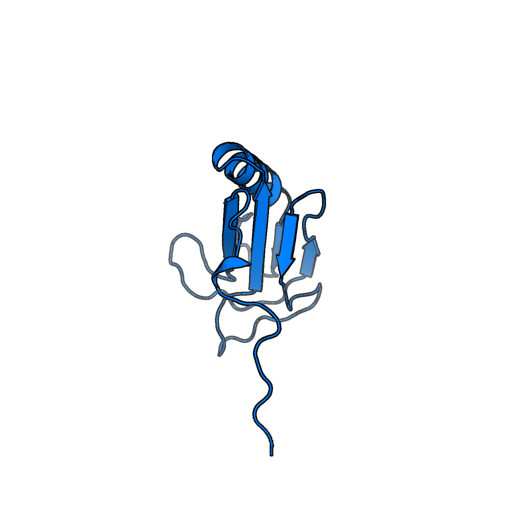C CA . GLU A 1 81 ? 15.007 6.716 -4.353 1.00 96.19 81 GLU A CA 1
ATOM 616 C C . GLU A 1 81 ? 13.695 7.387 -4.761 1.00 96.19 81 GLU A C 1
ATOM 618 O O . GLU A 1 81 ? 12.991 7.942 -3.916 1.00 96.19 81 GLU A O 1
ATOM 623 N N . ALA A 1 82 ? 13.310 7.281 -6.037 1.00 95.12 82 ALA A N 1
ATOM 624 C CA . ALA A 1 82 ? 12.037 7.810 -6.508 1.00 95.12 82 ALA A CA 1
ATOM 625 C C . ALA A 1 82 ? 10.846 7.083 -5.861 1.00 95.12 82 ALA A C 1
ATOM 627 O O . ALA A 1 82 ? 9.879 7.737 -5.459 1.00 95.12 82 ALA A O 1
ATOM 628 N N . ALA A 1 83 ? 10.918 5.758 -5.699 1.00 94.00 83 ALA A N 1
ATOM 629 C CA . ALA A 1 83 ? 9.879 4.983 -5.019 1.00 94.00 83 ALA A CA 1
ATOM 630 C C . ALA A 1 83 ? 9.746 5.381 -3.535 1.00 94.00 83 ALA A C 1
ATOM 632 O O . ALA A 1 83 ? 8.623 5.551 -3.050 1.00 94.00 83 ALA A O 1
ATOM 633 N N . LEU A 1 84 ? 10.868 5.626 -2.844 1.00 93.62 84 LEU A N 1
ATOM 634 C CA . LEU A 1 84 ? 10.904 6.129 -1.462 1.00 93.62 84 LEU A CA 1
ATOM 635 C C . LEU A 1 84 ? 10.314 7.535 -1.341 1.00 93.62 84 LEU A C 1
ATOM 637 O O . LEU A 1 84 ? 9.502 7.793 -0.453 1.00 93.62 84 LEU A O 1
ATOM 641 N N . VAL A 1 85 ? 10.685 8.452 -2.238 1.00 92.75 85 VAL A N 1
ATOM 642 C CA . VAL A 1 85 ? 10.149 9.822 -2.243 1.00 92.75 85 VAL A CA 1
ATOM 643 C C . VAL A 1 85 ? 8.641 9.806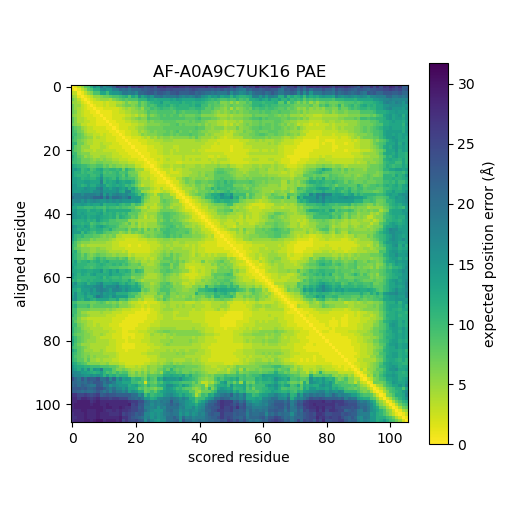 -2.474 1.00 92.75 85 VAL A C 1
ATOM 645 O O . VAL A 1 85 ? 7.912 10.525 -1.784 1.00 92.75 85 VAL A O 1
ATOM 648 N N . LYS A 1 86 ? 8.157 8.967 -3.401 1.00 91.38 86 LYS A N 1
ATOM 649 C CA . LYS A 1 86 ? 6.719 8.746 -3.593 1.00 91.38 86 LYS A CA 1
ATOM 650 C C . LYS A 1 86 ? 6.079 8.214 -2.315 1.00 91.38 86 LYS A C 1
ATOM 652 O O . LYS A 1 86 ? 5.097 8.803 -1.880 1.00 91.38 86 LYS A O 1
ATOM 657 N N . MET A 1 87 ? 6.654 7.180 -1.694 1.00 92.06 87 MET A N 1
ATOM 658 C CA . MET A 1 87 ? 6.127 6.582 -0.462 1.00 92.06 87 MET A CA 1
ATOM 659 C C . MET A 1 87 ? 5.980 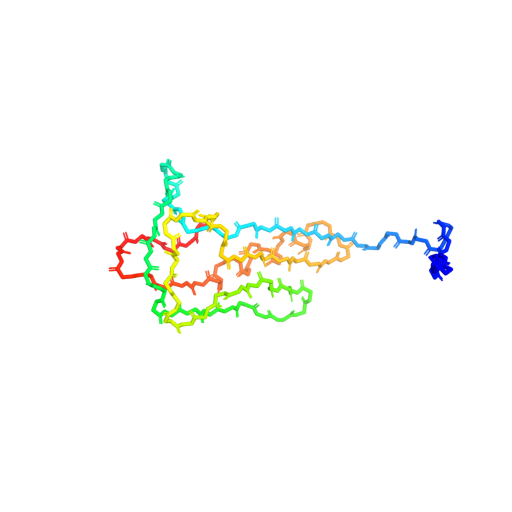7.629 0.642 1.00 92.06 87 MET A C 1
ATOM 661 O O . MET A 1 87 ? 4.889 7.831 1.166 1.00 92.06 87 MET A O 1
ATOM 665 N N . ARG A 1 88 ? 7.046 8.390 0.911 1.00 88.00 88 ARG A N 1
ATOM 666 C CA . ARG A 1 88 ? 7.055 9.443 1.933 1.00 88.00 88 ARG A CA 1
ATOM 667 C C . ARG A 1 88 ? 5.993 10.511 1.681 1.00 88.00 88 ARG A C 1
ATOM 669 O O . ARG A 1 88 ? 5.283 10.896 2.599 1.00 88.00 88 ARG A O 1
ATOM 676 N N . ARG A 1 89 ? 5.862 10.990 0.439 1.00 84.94 89 ARG A N 1
ATOM 677 C CA . ARG A 1 89 ? 4.848 12.001 0.080 1.00 84.94 89 ARG A CA 1
ATOM 678 C C . ARG A 1 89 ? 3.427 11.460 0.195 1.00 84.94 89 ARG A C 1
ATOM 680 O O . ARG A 1 89 ? 2.501 12.223 0.456 1.00 84.94 89 ARG A O 1
ATOM 687 N N . ARG A 1 90 ? 3.241 10.166 -0.071 1.00 79.69 90 ARG A N 1
ATOM 688 C CA . ARG A 1 90 ? 1.918 9.557 -0.139 1.00 79.69 90 ARG A CA 1
ATOM 689 C C . ARG A 1 90 ? 1.416 9.025 1.198 1.00 79.69 90 ARG A C 1
ATOM 691 O O . ARG A 1 90 ? 0.211 9.102 1.410 1.00 79.69 90 ARG A O 1
ATOM 698 N N . SER A 1 91 ? 2.314 8.614 2.095 1.00 70.69 91 SER A N 1
ATOM 699 C CA . SER A 1 91 ? 1.985 8.247 3.479 1.00 70.69 91 SER A CA 1
ATOM 700 C C . SER A 1 91 ? 1.269 9.395 4.196 1.00 70.69 91 SER A C 1
ATOM 702 O O . SER A 1 91 ? 0.174 9.216 4.709 1.00 70.69 91 SER A O 1
ATOM 704 N N . THR A 1 92 ? 1.775 10.630 4.077 1.00 63.56 92 THR A N 1
ATOM 705 C CA . THR A 1 92 ? 1.126 11.819 4.668 1.00 63.56 92 THR A CA 1
ATOM 706 C C . THR A 1 92 ? -0.263 12.113 4.089 1.00 63.56 92 THR A C 1
ATOM 708 O O . THR A 1 92 ? -1.079 12.762 4.733 1.00 63.56 92 THR A O 1
ATOM 711 N N . SER A 1 93 ? -0.546 11.658 2.865 1.00 59.66 93 SER A N 1
ATOM 712 C CA . SER A 1 93 ? -1.861 11.814 2.233 1.00 59.66 93 SER A CA 1
ATOM 713 C C . SER A 1 93 ? -2.841 10.696 2.596 1.00 59.66 93 SER A C 1
ATOM 715 O O . SER A 1 93 ? -4.018 10.804 2.249 1.00 59.66 93 SER A O 1
ATOM 717 N N . TRP A 1 94 ? -2.359 9.623 3.226 1.00 57.66 94 TRP A N 1
ATOM 718 C CA . TRP A 1 94 ? -3.179 8.537 3.732 1.00 57.66 94 TRP A CA 1
ATOM 719 C C . TRP A 1 94 ? -3.553 8.857 5.172 1.00 57.66 94 TRP A C 1
ATOM 721 O O . TRP A 1 94 ? -2.812 8.566 6.107 1.00 57.66 94 TRP A O 1
ATOM 731 N N . TRP A 1 95 ? -4.725 9.452 5.365 1.00 59.50 95 TRP A N 1
ATOM 732 C CA . TRP A 1 95 ? -5.279 9.616 6.700 1.00 59.50 95 TRP A CA 1
ATOM 733 C C . TRP A 1 95 ? -6.646 8.961 6.797 1.00 59.50 95 TRP A C 1
ATOM 735 O O . TRP A 1 95 ? -7.457 8.929 5.867 1.00 59.50 95 TRP A O 1
ATOM 745 N N . TRP A 1 96 ? -6.881 8.445 7.987 1.00 60.12 96 TRP A N 1
ATOM 746 C CA . TRP A 1 96 ? -8.147 7.919 8.434 1.00 60.12 96 TRP A CA 1
ATOM 747 C C . TRP A 1 96 ? -8.401 8.455 9.844 1.00 60.12 96 TRP A C 1
ATOM 749 O O . TRP A 1 96 ? -7.454 8.802 10.552 1.00 60.12 96 TRP A O 1
ATOM 759 N N . THR A 1 97 ? -9.659 8.599 10.247 1.00 55.53 97 THR A N 1
ATOM 760 C CA . THR A 1 97 ? -9.979 9.002 11.626 1.00 55.53 97 THR A CA 1
ATOM 761 C C . THR A 1 97 ? -10.760 7.895 12.309 1.00 55.53 97 THR A C 1
ATOM 763 O O . THR A 1 97 ? -11.788 7.462 11.795 1.00 55.53 97 THR A O 1
ATOM 766 N N . ALA A 1 98 ? -10.278 7.415 13.455 1.00 51.91 98 ALA A N 1
ATOM 767 C CA . ALA A 1 98 ? -11.002 6.476 14.307 1.00 51.91 98 ALA A CA 1
ATOM 768 C C . ALA A 1 98 ? -11.755 7.223 15.424 1.00 51.91 98 ALA A C 1
ATOM 770 O O . ALA A 1 98 ? -11.454 8.373 15.746 1.00 51.91 98 ALA A O 1
ATOM 771 N N . SER A 1 99 ? -12.764 6.591 16.030 1.00 42.09 99 SER A N 1
ATOM 772 C CA . SER A 1 99 ? -13.531 7.160 17.154 1.00 42.09 99 SER A CA 1
ATOM 773 C C . SER A 1 99 ? -12.772 7.276 18.486 1.00 42.09 99 SER A C 1
ATOM 775 O O . SER A 1 99 ? -13.331 7.841 19.421 1.00 42.09 99 SER A O 1
ATOM 777 N N . ALA A 1 100 ? -11.524 6.811 18.574 1.00 35.72 100 ALA A N 1
ATOM 778 C CA . ALA A 1 100 ? -10.623 7.024 19.710 1.00 35.72 100 ALA A CA 1
ATOM 779 C C . ALA A 1 100 ? -9.377 7.813 19.250 1.00 35.72 100 ALA A C 1
ATOM 781 O O . ALA A 1 100 ? -8.945 7.630 18.109 1.00 35.72 100 ALA A O 1
ATOM 782 N N . PRO A 1 101 ? -8.802 8.710 20.078 1.00 38.25 101 PRO A N 1
ATOM 783 C CA . PRO A 1 101 ? -7.807 9.676 19.628 1.00 38.25 101 PRO A CA 1
ATOM 784 C C . PRO A 1 101 ? -6.454 8.987 19.450 1.00 38.25 101 PRO A C 1
ATOM 786 O O . PRO A 1 101 ? -5.656 8.920 20.376 1.00 38.25 101 PRO A O 1
ATOM 789 N N . THR A 1 102 ? -6.176 8.469 18.259 1.00 39.09 102 THR A N 1
ATOM 790 C CA . THR A 1 102 ? -4.829 8.020 17.897 1.00 39.09 102 THR A CA 1
ATOM 791 C C . THR A 1 102 ? -4.430 8.679 16.583 1.00 39.09 102 THR A C 1
ATOM 793 O O . THR A 1 102 ? -5.022 8.450 15.536 1.00 39.09 102 THR A O 1
ATOM 796 N N . LEU A 1 103 ? -3.515 9.631 16.777 1.00 36.06 103 LEU A N 1
ATOM 797 C CA . LEU A 1 103 ? -2.628 10.404 15.902 1.00 36.06 103 LEU A CA 1
ATOM 798 C C . LEU A 1 103 ? -2.596 10.076 14.391 1.00 36.06 103 LEU A C 1
ATOM 800 O O . LEU A 1 103 ? -2.779 8.930 13.990 1.00 36.06 103 LEU A O 1
ATOM 804 N N . PRO A 1 104 ? -2.267 11.071 13.539 1.00 37.78 104 PRO A N 1
ATOM 805 C CA . PRO A 1 104 ? -1.991 10.817 12.127 1.00 37.78 104 PRO A CA 1
ATOM 806 C C . PRO A 1 104 ? -0.859 9.790 11.992 1.00 37.78 104 PRO A C 1
ATOM 808 O O . PRO A 1 104 ? 0.121 9.847 12.737 1.00 37.78 104 PRO A O 1
ATOM 811 N N . ALA A 1 105 ? -1.014 8.858 11.049 1.00 38.25 105 ALA A N 1
ATOM 812 C CA . ALA A 1 105 ? 0.019 7.889 10.705 1.00 38.25 105 ALA A CA 1
ATOM 813 C C . ALA A 1 105 ? 1.340 8.623 10.403 1.00 38.25 105 ALA A C 1
ATOM 815 O O . ALA A 1 105 ? 1.355 9.592 9.639 1.00 38.25 105 ALA A O 1
ATOM 816 N N . SER A 1 106 ? 2.414 8.190 11.069 1.00 36.78 106 SER A N 1
ATOM 817 C CA . SER A 1 106 ? 3.783 8.699 10.908 1.00 36.78 106 SER A CA 1
ATOM 818 C C . SER A 1 106 ? 4.354 8.429 9.520 1.00 36.78 106 SER A C 1
ATOM 820 O O . SER A 1 106 ? 4.121 7.308 9.013 1.00 36.78 106 SER A O 1
#

Secondary structure (DSSP, 8-state):
-PPPPPSS-GGG----SEEEEEEEESB-TTT--B---BEEEEE---STTEEEEE---TT-B--TTS-SEEEEEEEEESSHHHHHHHHHHHHTT-EEEESS------

Foldseek 3Di:
DDDDDDPDDPVRDDDAFDKDKDFDFCAQPPPRHHDWFAWQQWDADDDDQWDKAAPDHHGDTRDNPDGRGGIMIMGTDRYPVVRVVCVVVRLQVTAIDGPDDGDRDD

Sequence (106 aa):
MPAVALSIKQEDVSLKGHSIECRINAEDPRTFMPSPGTIKTFHAPGGHGVRVDSHVYSGYTVPPHYDSLIGKLITFADTREAALVKMRRRSTSWWWTASAPTLPAS